Protein AF-A0A452XF33-F1 (afdb_monomer_lite)

Sequence (115 aa):
MRRKGLYQSIKIANGFSNIHLGLACHGFEEYVLRTRLYRLFVEGLDRAFLEIWKRVNEGQTSFRDALQEVYNENPVPLRQHTLKAELECPGGFLQLERQVGFFFVHRSSVRVFIC

Structure (mmCIF, N/CA/C/O backbone):
data_AF-A0A452XF33-F1
#
_entry.id   AF-A0A452XF33-F1
#
loop_
_atom_site.group_PDB
_atom_site.id
_atom_site.type_symbol
_atom_site.label_atom_id
_atom_site.label_alt_id
_atom_site.label_comp_id
_atom_site.label_asym_id
_atom_site.label_entity_id
_atom_site.label_seq_id
_atom_site.pdbx_PDB_ins_code
_atom_site.Cartn_x
_atom_site.Cartn_y
_atom_site.Cartn_z
_atom_site.occupancy
_atom_site.B_iso_or_equiv
_atom_site.auth_seq_id
_atom_site.auth_comp_id
_atom_site.auth_asym_id
_atom_site.auth_atom_id
_atom_site.pdbx_PDB_model_num
ATOM 1 N N . MET A 1 1 ? 14.375 -12.895 -10.151 1.00 60.12 1 MET A N 1
ATOM 2 C CA . MET A 1 1 ? 13.439 -11.850 -10.635 1.00 60.12 1 MET A CA 1
ATOM 3 C C . MET A 1 1 ? 14.158 -10.664 -11.297 1.00 60.12 1 MET A C 1
ATOM 5 O O . MET A 1 1 ? 13.878 -10.406 -12.459 1.00 60.12 1 MET A O 1
ATOM 9 N N . ARG A 1 2 ? 15.125 -9.993 -10.637 1.00 75.00 2 ARG A N 1
ATOM 10 C CA . ARG A 1 2 ? 15.743 -8.722 -11.104 1.00 75.00 2 ARG A CA 1
ATOM 11 C C . ARG A 1 2 ? 16.331 -8.738 -12.529 1.00 75.00 2 ARG A C 1
ATOM 13 O O . ARG A 1 2 ? 15.987 -7.876 -13.321 1.00 75.00 2 ARG A O 1
ATOM 20 N N . ARG A 1 3 ? 17.135 -9.749 -12.896 1.00 81.25 3 ARG A N 1
ATOM 21 C CA . ARG A 1 3 ? 17.726 -9.854 -14.253 1.00 81.25 3 ARG A CA 1
ATOM 22 C C . ARG A 1 3 ? 16.685 -10.024 -15.368 1.00 81.25 3 ARG A C 1
ATOM 24 O O . ARG A 1 3 ? 16.848 -9.456 -16.438 1.00 81.25 3 ARG A O 1
ATOM 31 N N . LYS A 1 4 ? 15.609 -10.781 -15.111 1.00 87.56 4 LYS A N 1
ATOM 32 C CA . LYS A 1 4 ? 14.513 -10.961 -16.078 1.00 87.56 4 LYS A CA 1
ATOM 33 C C . LYS A 1 4 ? 13.724 -9.659 -16.253 1.00 87.56 4 LYS A C 1
ATOM 35 O O . LYS A 1 4 ? 13.415 -9.309 -17.381 1.00 87.56 4 LYS A O 1
ATOM 40 N N . GLY A 1 5 ? 13.454 -8.936 -15.162 1.00 82.88 5 GLY A N 1
ATOM 41 C CA . GLY A 1 5 ? 12.784 -7.630 -15.209 1.00 82.88 5 GLY A CA 1
ATOM 42 C C . GLY A 1 5 ? 13.582 -6.583 -15.987 1.00 82.88 5 GLY A C 1
ATOM 43 O O . GLY A 1 5 ? 13.036 -5.953 -16.886 1.00 82.88 5 GLY A O 1
ATOM 44 N N . LEU A 1 6 ? 14.890 -6.484 -15.726 1.00 86.62 6 LEU A N 1
ATOM 45 C CA . LEU A 1 6 ? 15.779 -5.581 -16.459 1.00 86.62 6 LEU A CA 1
ATOM 46 C C . LEU A 1 6 ? 15.811 -5.909 -17.957 1.00 86.62 6 LEU A C 1
ATOM 48 O O . LEU A 1 6 ? 15.663 -5.020 -18.788 1.00 86.62 6 LEU A O 1
ATOM 52 N N . TYR A 1 7 ? 15.935 -7.193 -18.305 1.00 89.12 7 TYR A N 1
ATOM 53 C CA . TYR A 1 7 ? 15.896 -7.635 -19.699 1.00 89.12 7 TYR A CA 1
ATOM 54 C C . TYR A 1 7 ? 14.589 -7.235 -20.400 1.00 89.12 7 TYR A C 1
ATOM 56 O O . TYR A 1 7 ? 14.625 -6.765 -21.533 1.00 89.12 7 TYR A O 1
ATOM 64 N N . GLN A 1 8 ? 13.439 -7.377 -19.730 1.00 89.38 8 GLN A N 1
ATOM 65 C CA . GLN A 1 8 ? 12.157 -6.959 -20.303 1.00 89.38 8 GLN A CA 1
ATOM 66 C C . GLN A 1 8 ? 12.052 -5.437 -20.446 1.00 89.38 8 GLN A C 1
ATOM 68 O O . GLN A 1 8 ? 11.581 -4.979 -21.480 1.00 89.38 8 GLN A O 1
ATOM 73 N N . SER A 1 9 ? 12.538 -4.661 -19.470 1.00 87.56 9 SER A N 1
ATOM 74 C CA . SER A 1 9 ? 12.593 -3.193 -19.572 1.00 87.56 9 SER A CA 1
ATOM 75 C C . SER A 1 9 ? 13.373 -2.756 -20.815 1.00 87.56 9 SER A C 1
ATOM 77 O O . SER A 1 9 ? 12.873 -1.995 -21.640 1.00 87.56 9 SER A O 1
ATOM 79 N N . ILE A 1 10 ? 14.563 -3.332 -21.012 1.00 88.06 10 ILE A N 1
ATOM 80 C CA . ILE A 1 10 ? 15.416 -3.060 -22.175 1.00 88.06 10 ILE A CA 1
ATOM 81 C C . ILE A 1 10 ? 14.724 -3.485 -23.476 1.00 88.06 10 ILE A C 1
ATOM 83 O O . ILE A 1 10 ? 14.728 -2.743 -24.455 1.00 88.06 10 ILE A O 1
ATOM 87 N N . LYS A 1 11 ? 14.090 -4.663 -23.492 1.00 91.06 11 LYS A N 1
ATOM 88 C CA . LYS A 1 11 ? 13.352 -5.162 -24.659 1.00 91.06 11 LYS A CA 1
ATOM 89 C C . LYS A 1 11 ? 12.201 -4.232 -25.056 1.00 91.06 11 LYS A C 1
ATOM 91 O O . LYS A 1 11 ? 11.996 -4.020 -26.246 1.00 91.06 11 LYS A O 1
ATOM 96 N N . ILE A 1 12 ? 11.464 -3.693 -24.084 1.00 87.81 12 ILE A N 1
ATOM 97 C CA . ILE A 1 12 ? 10.380 -2.730 -24.318 1.00 87.81 12 ILE A CA 1
ATOM 98 C C . ILE A 1 12 ? 10.952 -1.408 -24.836 1.00 87.81 12 ILE A C 1
ATOM 100 O O . ILE A 1 12 ? 10.465 -0.893 -25.837 1.00 87.81 12 ILE A O 1
ATOM 104 N N . ALA A 1 13 ? 12.007 -0.891 -24.201 1.00 88.00 13 ALA A N 1
ATOM 105 C CA . ALA A 1 13 ? 12.657 0.355 -24.600 1.00 88.00 13 ALA A CA 1
ATOM 106 C C . ALA A 1 13 ? 13.195 0.311 -26.037 1.00 88.00 13 ALA A C 1
ATOM 108 O O . ALA A 1 13 ? 13.021 1.273 -26.775 1.00 88.00 13 ALA A O 1
ATOM 109 N N . ASN A 1 14 ? 13.744 -0.829 -26.468 1.00 86.44 14 ASN A N 1
ATOM 110 C CA . ASN A 1 14 ? 14.189 -1.043 -27.849 1.00 86.44 14 ASN A CA 1
ATOM 111 C C . ASN A 1 14 ? 13.056 -0.948 -28.891 1.00 86.44 14 ASN A C 1
ATOM 113 O O . ASN A 1 14 ? 13.339 -0.834 -30.079 1.00 86.44 14 ASN A O 1
ATOM 117 N N . GLY A 1 15 ? 11.786 -1.000 -28.475 1.00 89.19 15 GLY A N 1
ATOM 118 C CA . GLY A 1 15 ? 10.634 -0.737 -29.341 1.00 89.19 15 GLY A CA 1
ATOM 119 C C . GLY A 1 15 ? 10.417 0.747 -29.661 1.00 89.19 15 GLY A C 1
ATOM 120 O O . GLY A 1 15 ? 9.572 1.065 -30.493 1.00 89.19 15 GLY A O 1
ATOM 121 N N . PHE A 1 16 ? 11.166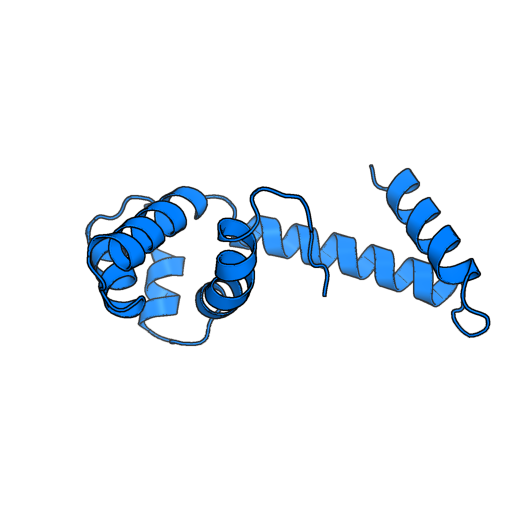 1.653 -29.025 1.00 88.88 16 PHE A N 1
ATOM 122 C CA . PHE A 1 16 ? 11.043 3.098 -29.190 1.00 88.88 16 PHE A CA 1
ATOM 123 C C . PHE A 1 16 ? 12.377 3.695 -29.643 1.00 88.88 16 PHE A C 1
ATOM 125 O O . PHE A 1 16 ? 13.394 3.556 -28.969 1.00 88.88 16 PHE A O 1
ATOM 132 N N . SER A 1 17 ? 12.373 4.432 -30.754 1.00 83.44 17 SER A N 1
ATOM 133 C CA . SER A 1 17 ? 13.586 5.026 -31.341 1.00 83.44 17 SER A CA 1
ATOM 134 C C . SER A 1 17 ? 14.276 6.066 -30.449 1.00 83.44 17 SER A C 1
ATOM 136 O O . SER A 1 17 ? 15.453 6.351 -30.643 1.00 83.44 17 SER A O 1
ATOM 138 N N . ASN A 1 18 ? 13.552 6.632 -29.479 1.00 86.12 18 ASN A N 1
ATOM 139 C CA . ASN A 1 18 ? 14.003 7.771 -28.675 1.00 86.12 18 ASN A CA 1
ATOM 140 C C . ASN A 1 18 ? 14.393 7.390 -27.237 1.00 86.12 18 ASN A C 1
ATOM 142 O O . ASN A 1 18 ? 14.771 8.262 -26.457 1.00 86.12 18 ASN A O 1
ATOM 146 N N . ILE A 1 19 ? 14.279 6.113 -26.853 1.00 85.00 19 ILE A N 1
ATOM 147 C CA . ILE A 1 19 ? 14.596 5.670 -25.491 1.00 85.00 19 ILE A CA 1
ATOM 148 C C . ILE A 1 19 ? 15.989 5.047 -25.476 1.00 85.00 19 ILE A C 1
ATOM 150 O O . ILE A 1 19 ? 16.212 3.947 -25.974 1.00 85.00 19 ILE A O 1
ATOM 154 N N . HIS A 1 20 ? 16.936 5.744 -24.850 1.00 86.69 20 HIS A N 1
ATOM 155 C CA . HIS A 1 20 ? 18.278 5.214 -24.639 1.00 86.69 20 HIS A CA 1
ATOM 156 C C . HIS A 1 20 ? 18.296 4.078 -23.609 1.00 86.69 20 HIS A C 1
ATOM 158 O O . HIS A 1 20 ? 17.603 4.119 -22.592 1.00 86.69 20 HIS A O 1
ATOM 164 N N . LEU A 1 21 ? 19.195 3.111 -23.815 1.00 85.12 21 LEU A N 1
ATOM 165 C CA . LEU A 1 21 ? 19.421 1.982 -22.906 1.00 85.12 21 LEU A CA 1
ATOM 166 C C . LEU A 1 21 ? 19.644 2.422 -21.447 1.00 85.12 21 LEU A C 1
ATOM 168 O O . LEU A 1 21 ? 19.115 1.802 -20.527 1.00 85.12 21 LEU A O 1
ATOM 172 N N . GLY A 1 22 ? 20.387 3.514 -21.233 1.00 85.19 22 GLY A N 1
ATOM 173 C CA . GLY A 1 22 ? 20.619 4.075 -19.899 1.00 85.19 22 GLY A CA 1
ATOM 174 C C . GLY A 1 22 ? 19.324 4.495 -19.197 1.00 85.19 22 GLY A C 1
ATOM 175 O O . GLY A 1 22 ? 19.148 4.195 -18.019 1.00 85.19 22 GLY A O 1
ATOM 176 N N . LEU A 1 23 ? 18.381 5.098 -19.930 1.00 86.94 23 LEU A N 1
ATOM 177 C CA . LEU A 1 23 ? 17.070 5.484 -19.399 1.00 86.94 23 LEU A CA 1
ATOM 178 C C . LEU A 1 23 ? 16.223 4.256 -19.048 1.00 86.94 23 LEU A C 1
ATOM 180 O O . LEU A 1 23 ? 15.580 4.239 -18.005 1.00 86.94 23 LEU A O 1
ATOM 184 N N . ALA A 1 24 ? 16.273 3.200 -19.863 1.00 86.56 24 ALA A N 1
ATOM 185 C CA . ALA A 1 24 ? 15.562 1.949 -19.588 1.00 86.56 24 ALA A CA 1
ATOM 186 C C . ALA A 1 24 ? 16.079 1.237 -18.323 1.00 86.56 24 ALA A C 1
ATOM 188 O O . ALA A 1 24 ? 15.298 0.679 -17.545 1.00 86.56 24 ALA A O 1
ATOM 189 N N . CYS A 1 25 ? 17.397 1.269 -18.105 1.00 86.31 25 CYS A N 1
ATOM 190 C CA . CYS A 1 25 ? 18.025 0.761 -16.888 1.00 86.31 25 CYS A CA 1
ATOM 191 C C . CYS A 1 25 ? 17.642 1.602 -15.664 1.00 86.31 25 CYS A C 1
ATOM 193 O O . CYS A 1 25 ? 17.230 1.037 -14.652 1.00 86.31 25 CYS A O 1
ATOM 195 N N . HIS A 1 26 ? 17.731 2.933 -15.764 1.00 86.69 26 HIS A N 1
ATOM 196 C CA . HIS A 1 26 ? 17.349 3.834 -14.675 1.00 86.69 26 HIS A CA 1
ATOM 197 C C . HIS A 1 26 ? 15.870 3.702 -14.308 1.00 86.69 26 HIS A C 1
ATOM 199 O O . HIS A 1 26 ? 15.566 3.517 -13.134 1.00 86.69 26 HIS A O 1
ATOM 205 N N . GLY A 1 27 ? 14.971 3.687 -15.294 1.00 84.38 27 GLY A N 1
ATOM 206 C CA . GLY A 1 27 ? 13.539 3.505 -15.056 1.00 84.38 27 GLY A CA 1
ATOM 207 C C . GLY A 1 27 ? 13.213 2.162 -14.395 1.00 84.38 27 GLY A C 1
ATOM 208 O O . GLY A 1 27 ? 12.357 2.093 -13.517 1.00 84.38 27 GLY A O 1
ATOM 209 N N . PHE A 1 28 ? 13.933 1.086 -14.737 1.00 86.69 28 PHE A N 1
ATOM 210 C CA . PHE A 1 28 ? 13.758 -0.202 -14.059 1.00 86.69 28 PHE A CA 1
ATOM 211 C C . PHE A 1 28 ? 14.229 -0.168 -12.599 1.00 86.69 28 PHE A C 1
ATOM 213 O O . PHE A 1 28 ? 13.563 -0.715 -11.720 1.00 86.69 28 PHE A O 1
ATOM 220 N N . GLU A 1 29 ? 15.378 0.447 -12.329 1.00 87.19 29 GLU A N 1
ATOM 221 C CA . GLU A 1 29 ? 15.901 0.573 -10.968 1.00 87.19 29 GLU A CA 1
ATOM 222 C C . GLU A 1 29 ? 15.004 1.461 -10.096 1.00 87.19 29 GLU A C 1
ATOM 224 O O . GLU A 1 29 ? 14.687 1.087 -8.964 1.00 87.19 29 GLU A O 1
ATOM 229 N N . GLU A 1 30 ? 14.507 2.569 -10.648 1.00 84.69 30 GLU A N 1
ATOM 230 C CA . GLU A 1 30 ? 13.508 3.422 -10.005 1.00 84.69 30 GLU A CA 1
ATOM 231 C C . GLU A 1 30 ? 12.230 2.637 -9.697 1.00 84.69 30 GLU A C 1
ATOM 233 O O . GLU A 1 30 ? 11.758 2.645 -8.560 1.00 84.69 30 GLU A O 1
ATOM 238 N N . TYR A 1 31 ? 11.721 1.866 -10.660 1.00 83.50 31 TYR A N 1
ATOM 239 C CA . TYR A 1 31 ? 10.565 0.999 -10.453 1.00 83.50 31 TYR A CA 1
ATOM 240 C C . TYR A 1 31 ? 10.790 -0.023 -9.328 1.00 83.50 31 TYR A C 1
ATOM 242 O O . TYR A 1 31 ? 9.922 -0.212 -8.471 1.00 83.50 31 TYR A O 1
ATOM 250 N N . VAL A 1 32 ? 11.952 -0.684 -9.289 1.00 85.12 32 VAL A N 1
ATOM 251 C CA . VAL A 1 32 ? 12.290 -1.645 -8.227 1.00 85.12 32 VAL A CA 1
ATOM 252 C C . VAL A 1 32 ? 12.337 -0.958 -6.865 1.00 85.12 32 VAL A C 1
ATOM 254 O O . VAL A 1 32 ? 11.818 -1.506 -5.888 1.00 85.12 32 VAL A O 1
ATOM 257 N N . LEU A 1 33 ? 12.944 0.226 -6.788 1.00 83.06 33 LEU A N 1
ATOM 258 C CA . LEU A 1 33 ? 13.026 1.009 -5.561 1.00 83.06 33 LEU A CA 1
ATOM 259 C C . LEU A 1 33 ? 11.632 1.442 -5.097 1.00 83.06 33 LEU A C 1
ATOM 261 O O . LEU A 1 33 ? 11.264 1.186 -3.951 1.00 83.06 33 LEU A O 1
ATOM 265 N N . ARG A 1 34 ? 10.819 1.992 -6.001 1.00 77.06 34 ARG A N 1
ATOM 266 C CA . ARG A 1 34 ? 9.445 2.419 -5.727 1.00 77.06 34 ARG A CA 1
ATOM 267 C C . ARG A 1 34 ? 8.567 1.257 -5.280 1.00 77.06 34 ARG A C 1
ATOM 269 O O . ARG A 1 34 ? 7.868 1.379 -4.284 1.00 77.06 34 ARG A O 1
ATOM 276 N N . THR A 1 35 ? 8.664 0.101 -5.937 1.00 78.12 35 THR A N 1
ATOM 277 C CA . THR A 1 35 ? 7.920 -1.114 -5.557 1.00 78.12 35 THR A CA 1
ATOM 278 C C . THR A 1 35 ? 8.326 -1.615 -4.171 1.00 78.12 35 THR A C 1
ATOM 280 O O . THR A 1 35 ? 7.483 -2.056 -3.392 1.00 78.12 35 THR A O 1
ATOM 283 N N . ARG A 1 36 ? 9.619 -1.547 -3.827 1.00 79.56 36 ARG A N 1
ATOM 284 C CA . ARG A 1 36 ? 10.104 -1.921 -2.490 1.00 79.56 36 ARG A CA 1
ATOM 285 C C . ARG A 1 36 ? 9.609 -0.967 -1.414 1.00 79.56 36 ARG A C 1
ATOM 287 O O . ARG A 1 36 ? 9.161 -1.442 -0.376 1.00 79.56 36 ARG A O 1
ATOM 294 N N . LEU A 1 37 ? 9.694 0.338 -1.665 1.00 74.38 37 LEU A N 1
ATOM 295 C CA . LEU A 1 37 ? 9.174 1.358 -0.759 1.00 74.38 37 LEU A CA 1
ATOM 296 C C . LEU A 1 37 ? 7.675 1.162 -0.562 1.00 74.38 37 LEU A C 1
ATOM 298 O O . LEU A 1 37 ? 7.234 1.019 0.570 1.00 74.38 37 LEU A O 1
ATOM 302 N N . TYR A 1 38 ? 6.924 1.033 -1.656 1.00 74.81 38 TYR A N 1
ATOM 303 C CA . TYR A 1 38 ? 5.496 0.740 -1.630 1.00 74.81 38 TYR A CA 1
ATOM 304 C C . TYR A 1 38 ? 5.193 -0.481 -0.762 1.00 74.81 38 TYR A C 1
ATOM 306 O O . TYR A 1 38 ? 4.429 -0.366 0.189 1.00 74.81 38 TYR A O 1
ATOM 314 N N . ARG A 1 39 ? 5.873 -1.615 -0.994 1.00 76.56 39 ARG A N 1
ATOM 315 C CA . ARG A 1 39 ? 5.714 -2.824 -0.172 1.00 76.56 39 ARG A CA 1
ATOM 316 C C . ARG A 1 39 ? 5.899 -2.530 1.316 1.00 76.56 39 ARG A C 1
ATOM 318 O O . ARG A 1 39 ? 5.068 -2.949 2.101 1.00 76.56 39 ARG A O 1
ATOM 325 N N . LEU A 1 40 ? 6.940 -1.794 1.706 1.00 72.19 40 LEU A N 1
ATOM 326 C CA . LEU A 1 40 ? 7.173 -1.437 3.111 1.00 72.19 40 LEU A CA 1
ATOM 327 C C . LEU A 1 40 ? 6.062 -0.557 3.703 1.00 72.19 40 LEU A C 1
ATOM 329 O O . LEU A 1 40 ? 5.833 -0.623 4.911 1.00 72.19 40 LEU A O 1
ATOM 333 N N . PHE A 1 41 ? 5.387 0.251 2.883 1.00 67.81 41 PHE A N 1
ATOM 334 C CA . PHE A 1 41 ? 4.258 1.078 3.312 1.00 67.81 41 PHE A CA 1
ATOM 335 C C . PHE A 1 41 ? 2.958 0.276 3.452 1.00 67.81 41 PHE A C 1
ATOM 337 O O . PHE A 1 41 ? 2.293 0.421 4.473 1.00 67.81 41 PHE A O 1
ATOM 344 N N . VAL A 1 42 ? 2.617 -0.599 2.496 1.00 71.38 42 VAL A N 1
ATOM 345 C CA . VAL A 1 42 ? 1.387 -1.425 2.557 1.00 71.38 42 VAL A CA 1
ATOM 346 C C . VAL A 1 42 ? 1.506 -2.679 3.424 1.00 71.38 42 VAL A C 1
ATOM 348 O O . VAL A 1 42 ? 0.494 -3.176 3.908 1.00 71.38 42 VAL A O 1
ATOM 351 N N . GLU A 1 43 ? 2.707 -3.217 3.643 1.00 79.00 43 GLU A N 1
ATOM 352 C CA . GLU A 1 43 ? 2.893 -4.483 4.362 1.00 79.00 43 GLU A CA 1
ATOM 353 C C . GLU A 1 43 ? 2.324 -4.403 5.788 1.00 79.00 43 GLU A C 1
ATOM 355 O O . GLU A 1 43 ? 2.778 -3.619 6.627 1.00 79.00 43 GLU A O 1
ATOM 360 N N . GLY A 1 44 ? 1.315 -5.230 6.068 1.00 76.75 44 GLY A N 1
ATOM 361 C CA . GLY A 1 44 ? 0.612 -5.243 7.353 1.00 76.75 44 GLY A CA 1
ATOM 362 C C . GLY A 1 44 ? -0.571 -4.273 7.454 1.00 76.75 44 GLY A C 1
ATOM 363 O O . GLY A 1 44 ? -1.171 -4.187 8.522 1.00 76.75 44 GLY A O 1
ATOM 364 N N . LEU A 1 45 ? -0.929 -3.571 6.372 1.00 78.88 45 LEU A N 1
ATOM 365 C CA . LEU A 1 45 ? -2.165 -2.786 6.267 1.00 78.88 45 LEU A CA 1
ATOM 366 C C . LEU A 1 45 ? -3.293 -3.531 5.545 1.00 78.88 45 LEU A C 1
ATOM 368 O O . LEU A 1 45 ? -4.433 -3.084 5.626 1.00 78.88 45 LEU A O 1
ATOM 372 N N . ASP A 1 46 ? -3.021 -4.670 4.898 1.00 80.31 46 ASP A N 1
ATO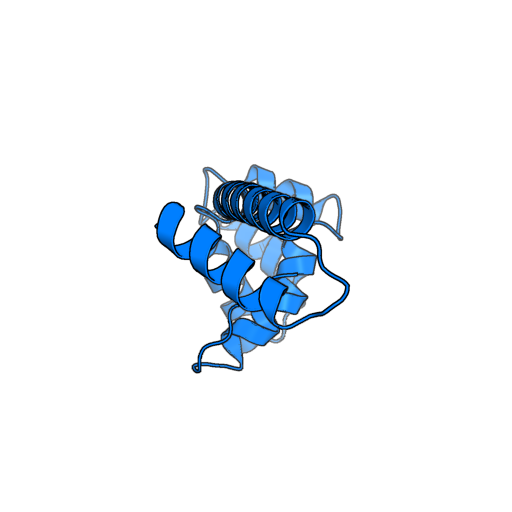M 373 C CA . ASP A 1 46 ? -4.003 -5.427 4.098 1.00 80.31 46 ASP A CA 1
ATOM 374 C C . ASP A 1 46 ? -5.309 -5.685 4.863 1.00 80.31 46 ASP A C 1
ATOM 376 O O . ASP A 1 46 ? -6.409 -5.488 4.347 1.00 80.31 46 ASP A O 1
ATOM 380 N N . ARG A 1 47 ? -5.182 -6.066 6.141 1.00 79.69 47 ARG A N 1
ATOM 381 C CA . ARG A 1 47 ? -6.325 -6.312 7.022 1.00 79.69 47 ARG A CA 1
ATOM 382 C C . ARG A 1 47 ? -7.117 -5.038 7.309 1.00 79.69 47 ARG A C 1
ATOM 384 O O . ARG A 1 47 ? -8.337 -5.089 7.282 1.00 79.69 47 ARG A O 1
ATOM 391 N N . ALA A 1 48 ? -6.447 -3.912 7.560 1.00 82.19 48 ALA A N 1
ATOM 392 C CA . ALA A 1 48 ? -7.123 -2.634 7.783 1.00 82.19 48 ALA A CA 1
ATOM 393 C C . ALA A 1 48 ? -7.845 -2.157 6.520 1.00 82.19 48 ALA A C 1
ATOM 395 O O . ALA A 1 48 ? -8.991 -1.734 6.601 1.00 82.19 48 ALA A O 1
ATOM 396 N N . PHE A 1 49 ? -7.218 -2.290 5.349 1.00 78.94 49 PHE A N 1
ATOM 397 C CA . PHE A 1 49 ? -7.845 -1.945 4.075 1.00 78.94 49 PHE A CA 1
ATOM 398 C C . PHE A 1 49 ? -9.090 -2.777 3.786 1.00 78.94 49 PHE A C 1
ATOM 400 O O . PHE A 1 49 ? -10.100 -2.218 3.366 1.00 78.94 49 PHE A O 1
ATOM 407 N N . LEU A 1 50 ? -9.037 -4.089 4.030 1.00 82.31 50 LEU A N 1
ATOM 408 C CA . LEU A 1 50 ? -10.193 -4.965 3.857 1.00 82.31 50 LEU A CA 1
ATOM 409 C C . LEU A 1 50 ? -11.363 -4.532 4.753 1.00 82.31 50 LEU A C 1
ATOM 411 O O . LEU A 1 50 ? -12.499 -4.454 4.296 1.00 82.31 50 LEU A O 1
ATOM 415 N N . GLU A 1 51 ? -11.068 -4.205 6.008 1.00 84.38 51 GLU A N 1
ATOM 416 C CA . GLU A 1 51 ? -12.043 -3.814 7.032 1.00 84.38 51 GLU A CA 1
ATOM 417 C C . GLU A 1 51 ? -12.661 -2.435 6.720 1.00 84.38 51 GLU A C 1
ATOM 419 O O . GLU A 1 51 ? -13.873 -2.241 6.852 1.00 84.38 51 GLU A O 1
ATOM 424 N N . ILE A 1 52 ? -11.852 -1.493 6.214 1.00 84.06 52 ILE A N 1
ATOM 425 C CA . ILE A 1 52 ? -12.321 -0.191 5.714 1.00 84.06 52 ILE A CA 1
ATOM 426 C C . ILE A 1 52 ? -13.20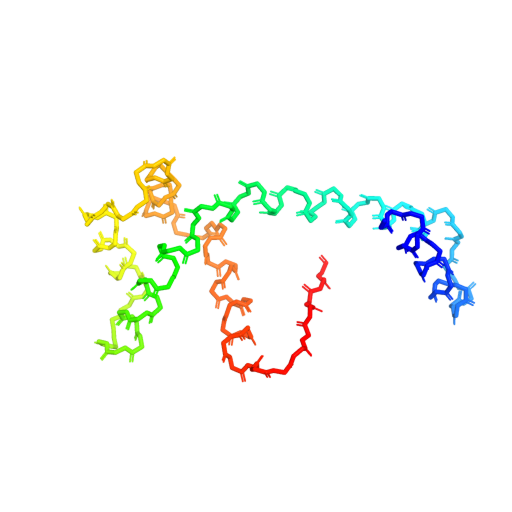3 -0.389 4.479 1.00 84.06 52 ILE A C 1
ATOM 428 O O . ILE A 1 52 ? -14.301 0.160 4.413 1.00 84.06 52 ILE A O 1
ATOM 432 N N . TRP A 1 53 ? -12.748 -1.181 3.503 1.00 82.44 53 TRP A N 1
ATOM 433 C CA . TRP A 1 53 ? -13.497 -1.449 2.275 1.00 82.44 53 TRP A CA 1
ATOM 434 C C . TRP A 1 53 ? -14.857 -2.076 2.575 1.00 82.44 53 TRP A C 1
ATOM 436 O O . TRP A 1 53 ? -15.867 -1.632 2.033 1.00 82.44 53 TRP A O 1
ATOM 446 N N . LYS A 1 54 ? -14.888 -3.053 3.485 1.00 83.38 54 LYS A N 1
ATOM 447 C CA . LYS A 1 54 ? -16.115 -3.709 3.928 1.00 83.38 54 LYS A CA 1
ATOM 448 C C . LYS A 1 54 ? -17.119 -2.694 4.480 1.00 83.38 54 LYS A C 1
ATOM 450 O O . LYS A 1 54 ? -18.248 -2.655 4.011 1.00 83.38 54 LYS A O 1
ATOM 455 N N . ARG A 1 55 ? -16.697 -1.803 5.385 1.00 84.19 55 ARG A N 1
ATOM 456 C CA . ARG A 1 55 ? -17.562 -0.746 5.951 1.00 84.19 55 ARG A CA 1
ATOM 457 C C . ARG A 1 55 ? -18.066 0.239 4.907 1.00 84.19 55 ARG A C 1
ATOM 459 O O . ARG A 1 55 ? -19.257 0.532 4.875 1.00 84.19 55 ARG A O 1
ATOM 466 N N . VAL A 1 56 ? -17.179 0.714 4.034 1.00 81.94 56 VAL A N 1
ATOM 467 C CA . VAL A 1 56 ? -17.545 1.671 2.980 1.00 81.94 56 VAL A CA 1
ATOM 468 C C . VAL A 1 56 ? -18.569 1.060 2.020 1.00 81.94 56 VAL A C 1
ATOM 470 O O . VAL A 1 56 ? -19.502 1.743 1.604 1.00 81.94 56 VAL A O 1
ATOM 473 N N . ASN A 1 57 ? -18.418 -0.222 1.678 1.00 79.19 57 ASN A N 1
ATOM 474 C CA . ASN A 1 57 ? -19.253 -0.882 0.677 1.00 79.19 57 ASN A CA 1
ATOM 475 C C . ASN A 1 57 ? -20.553 -1.471 1.259 1.00 79.19 57 ASN A C 1
ATOM 477 O O . ASN A 1 57 ? -21.584 -1.442 0.593 1.00 79.19 57 ASN A O 1
ATOM 481 N N . GLU A 1 58 ? -20.528 -1.981 2.494 1.00 80.81 58 GLU A N 1
ATOM 482 C CA . GLU A 1 58 ? -21.705 -2.548 3.172 1.00 80.81 58 GLU A CA 1
ATOM 483 C C . GLU A 1 58 ? -22.548 -1.476 3.879 1.00 80.81 58 GLU A C 1
ATOM 485 O O . GLU A 1 58 ? -23.774 -1.547 3.860 1.00 80.81 58 GLU A O 1
ATOM 490 N N . GLY A 1 59 ? -21.910 -0.475 4.493 1.00 68.00 59 GLY A N 1
ATOM 491 C CA . GLY A 1 59 ? -22.575 0.551 5.304 1.00 68.00 59 GLY A CA 1
ATOM 492 C C . GLY A 1 59 ? -22.844 1.873 4.585 1.00 68.00 59 GLY A C 1
ATOM 493 O O . GLY A 1 59 ? -23.448 2.761 5.179 1.00 68.00 59 GLY A O 1
ATOM 494 N N . GLN A 1 60 ? -22.372 2.038 3.341 1.00 66.25 60 GLN A N 1
ATOM 495 C CA . GLN A 1 60 ? -22.326 3.332 2.637 1.00 66.25 60 GLN A CA 1
ATOM 496 C C . GLN A 1 60 ? -21.723 4.471 3.480 1.00 66.25 60 GLN A C 1
ATOM 498 O O . GLN A 1 60 ? -22.126 5.631 3.380 1.00 66.25 60 GLN A O 1
ATOM 503 N N . THR A 1 61 ? -20.750 4.148 4.329 1.00 74.25 61 THR A N 1
ATOM 504 C CA . THR A 1 61 ? -20.072 5.128 5.175 1.00 74.25 61 THR A CA 1
ATOM 505 C C . THR A 1 61 ? -18.965 5.836 4.407 1.00 74.25 61 THR A C 1
ATOM 507 O O . THR A 1 61 ? -18.398 5.319 3.436 1.00 74.25 61 THR A O 1
ATOM 510 N N . SER A 1 62 ? -18.645 7.062 4.825 1.00 80.69 62 SER A N 1
ATOM 511 C CA . SER A 1 62 ? -17.514 7.763 4.233 1.00 80.69 62 SER A CA 1
ATOM 512 C C . SER A 1 62 ? -16.218 7.026 4.583 1.00 80.69 62 SER A C 1
ATOM 514 O O . SER A 1 62 ? -16.072 6.463 5.668 1.00 80.69 62 SER A O 1
ATOM 516 N N . PHE A 1 63 ? -15.243 7.047 3.671 1.00 81.00 63 PHE A N 1
ATOM 517 C CA . PHE A 1 63 ? -13.935 6.422 3.906 1.00 81.00 63 PHE A CA 1
ATOM 518 C C . PHE A 1 63 ? -13.289 6.902 5.212 1.00 81.00 63 PHE A C 1
ATOM 520 O O . PHE A 1 63 ? -12.633 6.127 5.899 1.00 81.00 63 PHE A O 1
ATOM 527 N N . ARG A 1 64 ? -13.489 8.178 5.560 1.00 82.62 64 ARG A N 1
ATOM 528 C CA . ARG A 1 64 ? -12.940 8.774 6.778 1.00 82.62 64 ARG A CA 1
ATOM 529 C C . ARG A 1 64 ? -13.571 8.177 8.033 1.00 82.62 64 ARG A C 1
ATOM 531 O O . ARG A 1 64 ? -12.844 7.873 8.971 1.00 82.62 64 ARG A O 1
ATOM 538 N N . ASP A 1 65 ? -14.885 7.979 8.028 1.00 85.44 65 ASP A N 1
ATOM 539 C CA . ASP A 1 65 ? -15.599 7.399 9.170 1.00 85.44 65 ASP A CA 1
ATOM 540 C C . ASP A 1 65 ? -15.225 5.921 9.334 1.00 85.44 65 ASP A C 1
ATOM 542 O O . ASP A 1 65 ? -14.857 5.490 10.424 1.00 85.44 65 ASP A O 1
ATOM 546 N N . ALA A 1 66 ? -15.167 5.173 8.227 1.00 85.75 66 ALA A N 1
ATOM 547 C CA . ALA A 1 66 ? -14.695 3.790 8.230 1.00 85.75 66 ALA A CA 1
ATOM 548 C C . ALA A 1 66 ? -13.236 3.665 8.711 1.00 85.75 66 ALA A C 1
ATOM 550 O O . ALA A 1 66 ? -12.911 2.758 9.474 1.00 85.75 66 ALA A O 1
ATOM 551 N N . LEU A 1 67 ? -12.352 4.583 8.305 1.00 85.75 67 LEU A N 1
ATOM 552 C CA . LEU A 1 67 ? -10.968 4.638 8.782 1.00 85.75 67 LEU A CA 1
ATOM 553 C C . LEU A 1 67 ? -10.899 4.933 10.287 1.00 85.75 67 LEU A C 1
ATOM 555 O O . LEU A 1 67 ? -10.089 4.325 10.986 1.00 85.75 67 LEU A O 1
ATOM 559 N N . GLN A 1 68 ? -11.746 5.832 10.792 1.00 88.38 68 GLN A N 1
ATOM 560 C CA . GLN A 1 68 ? -11.815 6.176 12.213 1.00 88.38 68 GLN A CA 1
ATOM 561 C C . GLN A 1 68 ? -12.293 4.991 13.062 1.00 88.38 68 GLN A C 1
ATOM 563 O O . GLN A 1 68 ? -11.718 4.721 14.117 1.00 88.38 68 GLN A O 1
ATOM 568 N N . GLU A 1 69 ? -13.307 4.261 12.600 1.00 88.56 69 GLU A N 1
ATOM 569 C CA . GLU A 1 69 ? -13.798 3.044 13.255 1.00 88.56 69 GLU A CA 1
ATOM 570 C C . GLU A 1 69 ? -12.730 1.950 13.279 1.00 88.56 69 GLU A C 1
ATOM 572 O O . GLU A 1 69 ? -12.414 1.411 14.338 1.00 88.56 69 GLU A O 1
ATOM 577 N N . VAL A 1 70 ? -12.093 1.687 12.136 1.00 87.81 70 VAL A N 1
ATOM 578 C CA . VAL A 1 70 ? -11.009 0.702 12.030 1.00 87.81 70 VAL A CA 1
ATOM 579 C C . VAL A 1 70 ? -9.810 1.097 12.892 1.00 87.81 70 VAL A C 1
ATOM 581 O O . VAL A 1 70 ? -9.187 0.239 13.512 1.00 87.81 70 VAL A O 1
ATOM 584 N N . TYR A 1 71 ? -9.494 2.388 13.002 1.00 87.62 71 TYR A N 1
ATOM 585 C CA . TYR A 1 71 ? -8.469 2.870 13.927 1.00 87.62 71 TYR A CA 1
ATOM 586 C C . TYR A 1 71 ? -8.816 2.568 15.394 1.00 87.62 71 TYR A C 1
ATOM 588 O O . TYR A 1 71 ? -7.940 2.129 16.148 1.00 87.62 71 TYR A O 1
ATOM 596 N N . ASN A 1 72 ? -10.078 2.768 15.786 1.00 88.62 72 ASN A N 1
ATOM 597 C CA . ASN A 1 72 ? -10.563 2.519 17.145 1.00 88.62 72 ASN A CA 1
ATOM 598 C C . ASN A 1 72 ? -10.600 1.020 17.484 1.00 88.62 72 ASN A C 1
ATOM 600 O O . ASN A 1 72 ? -10.243 0.635 18.595 1.00 88.62 72 ASN A O 1
ATOM 604 N N . GLU A 1 73 ? -10.983 0.169 16.530 1.00 87.62 73 GLU A N 1
ATOM 605 C CA . GLU A 1 73 ? -11.005 -1.294 16.689 1.00 87.62 73 GLU A CA 1
ATOM 606 C C . GLU A 1 73 ? -9.608 -1.926 16.728 1.00 87.62 73 GLU A C 1
ATOM 608 O O . GLU A 1 73 ? -9.442 -3.064 17.166 1.00 87.62 73 GLU A O 1
ATOM 613 N N . ASN A 1 74 ? -8.595 -1.185 16.280 1.00 85.44 74 ASN A N 1
ATOM 614 C CA . ASN A 1 74 ? -7.195 -1.583 16.300 1.00 85.44 74 ASN A CA 1
ATOM 615 C C . ASN A 1 74 ? -6.891 -2.992 15.723 1.00 85.44 74 ASN A C 1
ATOM 617 O O . ASN A 1 74 ? -6.204 -3.798 16.359 1.00 85.44 74 ASN A O 1
ATOM 621 N N . PRO A 1 75 ? -7.336 -3.329 14.497 1.00 81.00 75 PRO A N 1
ATOM 622 C CA . PRO A 1 75 ? -7.078 -4.641 13.906 1.00 81.00 75 PRO A CA 1
ATOM 623 C C . PRO A 1 75 ? -5.618 -4.833 13.465 1.00 81.00 75 PRO A C 1
ATOM 625 O O . PRO A 1 75 ? -5.220 -5.967 13.171 1.00 81.00 75 PRO A O 1
ATOM 628 N N . VAL A 1 76 ? -4.833 -3.746 13.405 1.00 82.25 76 VAL A N 1
ATOM 629 C CA . VAL A 1 76 ? -3.415 -3.714 13.004 1.00 82.25 76 VAL A CA 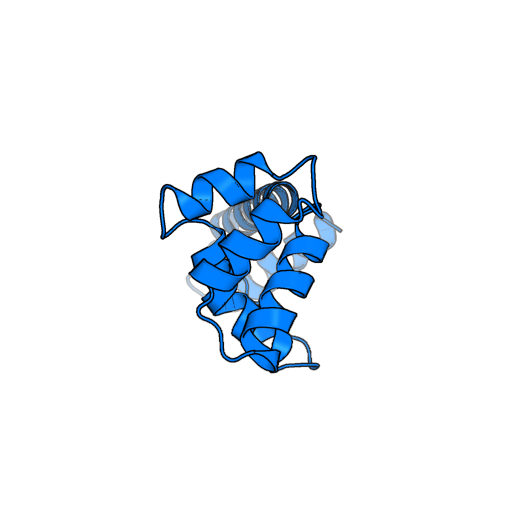1
ATOM 630 C C . VAL A 1 76 ? -2.557 -2.878 13.977 1.00 82.25 76 VAL A C 1
ATOM 632 O O . VAL A 1 76 ? -2.059 -1.812 13.608 1.00 82.25 76 VAL A O 1
ATOM 635 N N . PRO A 1 77 ? -2.295 -3.363 15.207 1.00 83.00 77 PRO A N 1
ATOM 636 C CA . PRO A 1 77 ? -1.597 -2.587 16.244 1.00 83.00 77 PRO A CA 1
ATOM 637 C C . PRO A 1 77 ? -0.236 -2.031 15.810 1.00 83.00 77 PRO A C 1
ATOM 639 O O . PRO A 1 77 ? 0.100 -0.882 16.083 1.00 83.00 77 PRO A O 1
ATOM 642 N N . LEU A 1 78 ? 0.528 -2.815 15.043 1.00 84.00 78 LEU A N 1
ATOM 643 C CA . LEU A 1 78 ? 1.848 -2.422 14.533 1.00 84.00 78 LEU A CA 1
ATOM 644 C C . LEU A 1 78 ? 1.798 -1.246 13.540 1.00 84.00 78 LEU A C 1
ATOM 646 O O . LEU A 1 78 ? 2.790 -0.540 13.363 1.00 84.00 78 LEU A O 1
ATOM 650 N N . ARG A 1 79 ? 0.652 -1.021 12.890 1.00 82.69 79 ARG A N 1
ATOM 651 C CA . ARG A 1 79 ? 0.444 0.017 11.868 1.00 82.69 79 ARG A CA 1
ATOM 652 C C . ARG A 1 79 ? -0.563 1.084 12.296 1.00 82.69 79 ARG A C 1
ATOM 654 O O . ARG A 1 79 ? -0.951 1.929 11.495 1.00 82.69 79 ARG A O 1
ATOM 661 N N . GLN A 1 80 ? -0.949 1.100 13.569 1.00 84.12 80 GLN A N 1
ATOM 662 C CA . GLN A 1 80 ? -1.943 2.038 14.088 1.00 84.12 80 GLN A CA 1
ATOM 663 C C . GLN A 1 80 ? -1.481 3.503 13.971 1.00 84.12 80 GLN A C 1
ATOM 665 O O . GLN A 1 80 ? -2.282 4.389 13.681 1.00 84.12 80 GLN A O 1
ATOM 670 N N . HIS A 1 81 ? -0.172 3.753 14.083 1.00 84.56 81 HIS A N 1
ATOM 671 C CA . HIS A 1 81 ? 0.431 5.065 13.823 1.00 84.56 81 HIS A CA 1
ATOM 672 C C . HIS A 1 81 ? 0.220 5.542 12.374 1.00 84.56 81 HIS A C 1
ATOM 674 O O . HIS A 1 81 ? 0.054 6.735 12.143 1.00 84.56 81 HIS A O 1
ATOM 680 N N . THR A 1 82 ? 0.197 4.621 11.403 1.00 82.56 82 THR A N 1
ATOM 681 C CA . THR A 1 82 ? -0.048 4.932 9.989 1.00 82.56 82 THR A CA 1
ATOM 682 C C . THR A 1 82 ? -1.502 5.341 9.769 1.00 82.56 82 THR A C 1
ATOM 684 O O . THR A 1 82 ? -1.762 6.338 9.107 1.00 82.56 82 THR A O 1
ATOM 687 N N . LEU A 1 83 ? -2.448 4.623 10.385 1.00 83.50 83 LEU A N 1
ATOM 688 C CA . LEU A 1 83 ? -3.871 4.981 10.342 1.00 83.50 83 LEU A CA 1
ATOM 689 C C . LEU A 1 83 ? -4.131 6.338 11.017 1.00 83.50 83 LEU A C 1
ATOM 691 O O . LEU A 1 83 ? -4.893 7.148 10.497 1.00 83.50 83 LEU A O 1
ATOM 695 N N . LYS A 1 84 ? -3.453 6.616 12.139 1.00 86.12 84 LYS A N 1
ATOM 696 C CA . LYS A 1 84 ? -3.525 7.912 12.828 1.00 86.12 84 LYS A CA 1
ATOM 697 C C . LYS A 1 84 ? -3.027 9.062 11.953 1.00 86.12 84 LYS A C 1
ATOM 699 O O . LYS A 1 84 ? -3.714 10.071 11.843 1.00 86.12 84 LYS A O 1
ATOM 704 N N . ALA A 1 85 ? -1.865 8.897 11.318 1.00 83.44 85 ALA A N 1
ATOM 705 C CA . ALA A 1 85 ? -1.288 9.920 10.447 1.00 83.44 85 ALA A CA 1
ATOM 706 C C . ALA A 1 85 ? -2.243 10.312 9.304 1.00 83.44 85 ALA A C 1
ATOM 708 O O . ALA A 1 85 ? -2.317 11.477 8.928 1.00 83.44 85 ALA A O 1
ATOM 709 N N . GLU A 1 86 ? -3.017 9.354 8.800 1.00 81.12 86 GLU A N 1
ATOM 710 C CA . GLU A 1 86 ? -3.989 9.577 7.725 1.00 81.12 86 GLU A CA 1
ATOM 711 C C . GLU A 1 86 ? -5.297 10.211 8.188 1.00 81.12 86 GLU A C 1
ATOM 713 O O . GLU A 1 86 ? -5.944 10.938 7.435 1.00 81.12 86 GLU A O 1
ATOM 718 N N . LEU A 1 87 ? -5.685 9.975 9.442 1.00 83.06 87 LEU A N 1
ATOM 719 C CA . LEU A 1 87 ? -6.793 10.694 10.068 1.00 83.06 87 LEU A CA 1
ATOM 720 C C . LEU A 1 87 ? -6.434 12.160 10.349 1.00 83.06 87 LEU A C 1
ATOM 722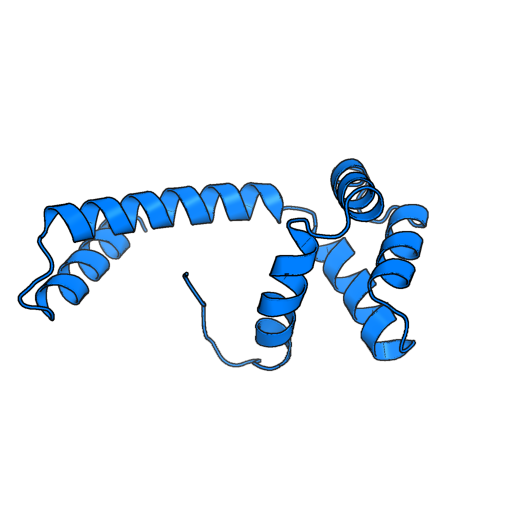 O O . LEU A 1 87 ? -7.294 13.032 10.213 1.00 83.06 87 LEU A O 1
ATOM 726 N N . GLU A 1 88 ? -5.182 12.427 10.733 1.00 84.62 88 GLU A N 1
ATOM 727 C CA . GLU A 1 88 ? -4.673 13.771 11.034 1.00 84.62 88 GLU A CA 1
ATOM 728 C C . GLU A 1 88 ? -4.393 14.595 9.769 1.00 84.62 88 GLU A C 1
ATOM 730 O O . GLU A 1 88 ? -4.671 15.795 9.746 1.00 84.62 88 GLU A O 1
ATOM 735 N N . CYS A 1 89 ? -3.882 13.965 8.707 1.00 77.69 89 CYS A N 1
ATOM 736 C CA . CYS A 1 89 ? -3.572 14.614 7.436 1.00 77.69 89 CYS A CA 1
ATOM 737 C C . CYS A 1 89 ? -4.290 13.907 6.270 1.00 77.69 89 CYS A C 1
ATOM 739 O O . CYS A 1 89 ? -3.692 13.067 5.593 1.00 77.69 89 CYS A O 1
ATOM 741 N N . PRO A 1 90 ? -5.571 14.235 6.011 1.00 65.88 90 PRO A N 1
ATOM 742 C CA . PRO A 1 90 ? -6.314 13.653 4.900 1.00 65.88 90 PRO A CA 1
ATOM 743 C C . PRO A 1 90 ? -5.679 14.071 3.567 1.00 65.88 90 PRO A C 1
ATOM 745 O O . PRO A 1 90 ? -5.613 15.256 3.241 1.00 65.88 90 PRO A O 1
ATOM 748 N N . GLY A 1 91 ? -5.199 13.092 2.802 1.00 63.81 91 GLY A N 1
ATOM 749 C CA . GLY A 1 91 ? -4.454 13.316 1.556 1.00 63.81 91 GLY A CA 1
ATOM 750 C C . GLY A 1 91 ? -3.230 12.423 1.395 1.00 63.81 91 GLY A C 1
ATOM 751 O O . GLY A 1 91 ? -2.568 12.494 0.359 1.00 63.81 91 GLY A O 1
ATOM 752 N N . GLY A 1 92 ? -2.912 11.608 2.401 1.00 63.47 92 GLY A N 1
ATOM 753 C CA . GLY A 1 92 ? -1.751 10.740 2.379 1.00 63.47 92 GLY A CA 1
ATOM 754 C C . GLY A 1 92 ? -1.906 9.503 1.492 1.00 63.47 92 GLY A C 1
ATOM 755 O O . GLY A 1 92 ? -2.776 9.374 0.624 1.00 63.47 92 GLY A O 1
ATOM 756 N N . PHE A 1 93 ? -0.989 8.574 1.716 1.00 61.53 93 PHE A N 1
ATOM 757 C CA . PHE A 1 93 ? -0.849 7.299 1.033 1.00 61.53 93 PHE A CA 1
ATOM 758 C C . PHE A 1 93 ? -2.164 6.512 0.872 1.00 61.53 93 PHE A C 1
ATOM 760 O O . PHE A 1 93 ? -2.430 5.980 -0.207 1.00 61.53 93 PHE A O 1
ATOM 767 N N . LEU A 1 94 ? -3.026 6.478 1.893 1.00 62.47 94 LEU A N 1
ATOM 768 C CA . LEU A 1 94 ? -4.296 5.740 1.839 1.00 62.47 94 LEU A CA 1
ATOM 769 C C . LEU A 1 94 ? -5.288 6.336 0.828 1.00 62.47 94 LEU A C 1
ATOM 771 O O . LEU A 1 94 ? -6.117 5.615 0.270 1.00 62.47 94 LEU A O 1
ATOM 775 N N . GLN A 1 95 ? -5.214 7.641 0.559 1.00 60.16 95 GLN A N 1
ATOM 776 C CA . GLN A 1 95 ? -6.098 8.308 -0.397 1.00 60.16 95 GLN A CA 1
ATOM 777 C C . GLN A 1 95 ? -5.677 8.057 -1.852 1.00 60.16 95 GLN A C 1
ATOM 779 O O . GLN A 1 95 ? -6.540 7.972 -2.730 1.00 60.16 95 GLN A O 1
ATOM 784 N N . LEU A 1 96 ? -4.378 7.864 -2.102 1.00 54.69 96 LEU A N 1
ATOM 785 C CA . LEU A 1 96 ? -3.868 7.355 -3.380 1.00 54.69 96 LEU A CA 1
ATOM 786 C C . LEU A 1 96 ? -4.322 5.907 -3.593 1.00 54.69 96 LEU A C 1
ATOM 788 O O . LEU A 1 96 ? -4.909 5.600 -4.629 1.00 54.69 96 LEU A O 1
ATOM 792 N N . GLU A 1 97 ? -4.182 5.049 -2.580 1.00 56.66 97 GLU A N 1
ATOM 793 C CA . GLU A 1 97 ? -4.696 3.673 -2.620 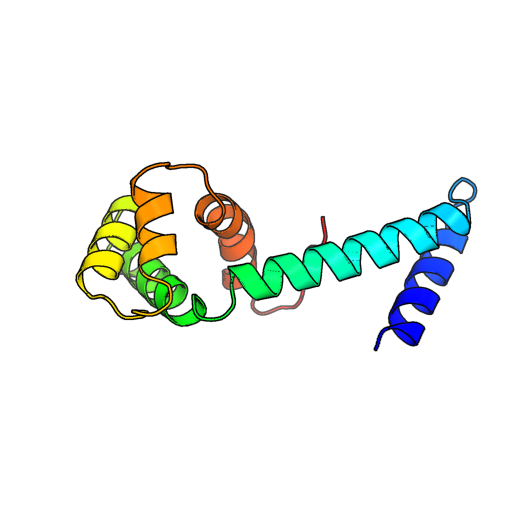1.00 56.66 97 GLU A CA 1
ATOM 794 C C . GLU A 1 97 ? -6.218 3.599 -2.753 1.00 56.66 97 GLU A C 1
ATOM 796 O O . GLU A 1 97 ? -6.742 2.639 -3.299 1.00 56.66 97 GLU A O 1
ATOM 801 N N . ARG A 1 98 ? -6.975 4.626 -2.361 1.00 55.34 98 ARG A N 1
ATOM 802 C CA . ARG A 1 98 ? -8.408 4.690 -2.674 1.00 55.34 98 ARG A CA 1
ATOM 803 C C . ARG A 1 98 ? -8.663 4.829 -4.179 1.00 55.34 98 ARG A C 1
ATOM 805 O O . ARG A 1 98 ? -9.639 4.270 -4.665 1.00 55.34 98 ARG A O 1
ATOM 812 N N . GLN A 1 99 ? -7.810 5.534 -4.927 1.00 49.69 99 GLN A N 1
ATOM 813 C CA . GLN A 1 99 ? -7.928 5.638 -6.389 1.00 49.69 99 GLN A CA 1
ATOM 814 C C . GLN A 1 99 ? -7.440 4.364 -7.094 1.00 49.69 99 GLN A C 1
ATOM 816 O O . GLN A 1 99 ? -8.065 3.920 -8.057 1.00 49.69 99 GLN A O 1
ATOM 821 N N . VAL A 1 100 ? -6.363 3.743 -6.600 1.00 45.31 100 VAL A N 1
ATOM 822 C CA . VAL A 1 100 ? -5.768 2.535 -7.207 1.00 45.31 100 VAL A CA 1
ATOM 823 C C . VAL A 1 100 ? -6.482 1.245 -6.767 1.00 45.31 100 VAL A C 1
ATOM 825 O O . VAL A 1 100 ? -6.726 0.347 -7.571 1.00 45.31 100 VAL A O 1
ATOM 828 N N . GLY A 1 101 ? -6.910 1.170 -5.511 1.00 44.28 101 GLY A N 1
ATOM 829 C CA . GLY A 1 101 ? -7.667 0.076 -4.901 1.00 44.28 101 GLY A CA 1
ATOM 830 C C . GLY A 1 101 ? -9.091 -0.059 -5.440 1.00 44.28 101 GLY A C 1
ATOM 831 O O . GLY A 1 101 ? -9.562 -1.180 -5.634 1.00 44.28 101 GLY A O 1
ATOM 832 N N . PHE A 1 102 ? -9.751 1.050 -5.807 1.00 35.69 102 PHE A N 1
ATOM 833 C CA . PHE A 1 102 ? -11.020 0.989 -6.550 1.00 35.69 102 PHE A CA 1
ATOM 834 C C . PHE A 1 102 ? -10.836 0.301 -7.913 1.00 35.69 102 PHE A C 1
ATOM 836 O O . PHE A 1 102 ? -11.699 -0.452 -8.361 1.00 35.69 102 PHE A O 1
ATOM 843 N N . PHE A 1 103 ? -9.671 0.484 -8.543 1.00 31.64 103 PHE A N 1
ATOM 844 C CA . PHE A 1 103 ? -9.299 -0.237 -9.760 1.00 31.64 103 PHE A CA 1
ATOM 845 C C . PHE A 1 103 ? -8.961 -1.713 -9.506 1.00 31.64 103 PHE A C 1
ATOM 847 O O . PHE A 1 103 ? -9.239 -2.550 -10.366 1.00 31.64 103 PHE A O 1
ATOM 854 N N . PHE A 1 104 ? -8.397 -2.046 -8.343 1.00 33.69 104 PHE A N 1
ATOM 855 C CA . PHE A 1 104 ? -8.037 -3.420 -7.983 1.00 33.69 104 PHE A CA 1
ATOM 856 C C . PHE A 1 104 ? -9.260 -4.288 -7.658 1.00 33.69 104 PHE A C 1
ATOM 858 O O . PHE A 1 104 ? -9.320 -5.443 -8.075 1.00 33.69 104 PHE A O 1
ATOM 865 N N . VAL A 1 105 ? -10.266 -3.733 -6.974 1.00 37.19 105 VAL A N 1
ATOM 866 C CA . VAL A 1 105 ? -11.470 -4.489 -6.586 1.00 37.19 105 VAL A CA 1
ATOM 867 C C . VAL A 1 105 ? -12.474 -4.612 -7.736 1.00 37.19 105 VAL A C 1
ATOM 869 O O . VAL A 1 105 ? -13.145 -5.634 -7.853 1.00 37.19 105 VAL A O 1
ATOM 872 N N . HIS A 1 106 ? -12.533 -3.645 -8.660 1.00 27.69 106 HIS A N 1
ATOM 873 C CA . HIS A 1 106 ? -13.439 -3.746 -9.811 1.00 27.69 106 HIS A CA 1
ATOM 874 C C . HIS A 1 106 ? -12.910 -4.641 -10.950 1.00 27.69 106 HIS A C 1
ATOM 876 O O . HIS A 1 106 ? -13.636 -4.944 -11.902 1.00 27.69 106 HIS A O 1
ATOM 882 N N . ARG A 1 107 ? -11.654 -5.099 -10.870 1.00 30.23 107 ARG A N 1
ATOM 883 C CA . ARG A 1 107 ? -11.062 -6.032 -11.832 1.00 30.23 107 ARG A CA 1
ATOM 884 C C . ARG A 1 107 ? -10.421 -7.216 -11.119 1.00 30.23 107 ARG A C 1
ATOM 886 O O . ARG A 1 107 ? -9.203 -7.291 -10.984 1.00 30.23 107 ARG A O 1
ATOM 893 N N . SER A 1 108 ? -11.219 -8.253 -10.884 1.00 33.75 108 SER A N 1
ATOM 894 C CA . SER A 1 108 ? -10.761 -9.651 -10.779 1.00 33.75 108 SER A CA 1
ATOM 895 C C . SER A 1 108 ? -10.090 -10.175 -12.068 1.00 33.75 108 SER A C 1
ATOM 897 O O . SER A 1 108 ? -10.157 -11.356 -12.384 1.00 33.75 108 SER A O 1
ATOM 899 N N . SER A 1 109 ? -9.436 -9.314 -12.845 1.00 31.88 109 SER A N 1
ATOM 900 C CA . SER A 1 109 ? -8.687 -9.679 -14.034 1.00 31.88 109 SER A CA 1
ATOM 901 C C . SER A 1 109 ? -7.538 -8.692 -14.202 1.00 31.88 109 SER A C 1
ATOM 903 O O . SER A 1 109 ? -7.712 -7.601 -14.741 1.00 31.88 109 SER A O 1
ATOM 905 N N . VAL A 1 110 ? -6.382 -9.104 -13.674 1.00 39.81 110 VAL A N 1
ATOM 906 C CA . VAL A 1 110 ? -5.014 -8.690 -14.015 1.00 39.81 110 VAL A CA 1
ATOM 907 C C . VAL A 1 110 ? -4.901 -7.305 -14.657 1.00 39.81 110 VAL A C 1
ATOM 909 O O . VAL A 1 110 ? -5.118 -7.151 -15.860 1.00 39.81 110 VAL A O 1
ATOM 912 N N . ARG A 1 111 ? -4.424 -6.325 -13.885 1.00 26.70 111 ARG A N 1
ATOM 913 C CA . ARG A 1 111 ? -3.518 -5.287 -14.393 1.00 26.70 111 ARG A CA 1
ATOM 914 C C . ARG A 1 111 ? -2.851 -4.550 -13.236 1.00 26.70 111 ARG A C 1
ATOM 916 O O . ARG A 1 111 ? -3.436 -3.680 -12.605 1.00 26.70 111 ARG A O 1
ATOM 923 N N . VAL A 1 112 ? -1.598 -4.928 -13.000 1.00 33.59 112 VAL A N 1
ATOM 924 C CA . VAL A 1 112 ? -0.594 -4.096 -12.337 1.00 33.59 112 VAL A CA 1
ATOM 925 C C . VAL A 1 112 ? -0.581 -2.745 -13.058 1.00 33.59 112 VAL A C 1
ATOM 927 O O . VAL A 1 112 ? -0.253 -2.703 -14.243 1.00 33.59 112 VAL A O 1
ATOM 930 N N . PHE A 1 113 ? -0.950 -1.664 -12.375 1.00 26.41 113 PHE A N 1
ATOM 931 C CA . PHE A 1 113 ? -0.662 -0.315 -12.851 1.00 26.41 113 PHE A CA 1
ATOM 932 C C . PHE A 1 113 ? 0.575 0.194 -12.121 1.00 26.41 113 PHE A C 1
ATOM 934 O O . PHE A 1 113 ? 0.551 0.538 -10.944 1.00 26.41 113 PHE A O 1
ATOM 941 N N . ILE A 1 114 ? 1.679 0.148 -12.859 1.00 29.20 114 ILE A N 1
ATOM 942 C CA . ILE A 1 114 ? 2.885 0.921 -12.608 1.00 29.20 114 ILE A CA 1
ATOM 943 C C . ILE A 1 114 ? 2.576 2.317 -13.153 1.00 29.20 114 ILE A C 1
ATOM 945 O O . ILE A 1 114 ? 2.327 2.445 -14.351 1.00 29.20 114 ILE A O 1
ATOM 949 N N . CYS A 1 115 ? 2.566 3.326 -12.289 1.00 30.00 115 CYS A N 1
ATOM 950 C CA . CYS A 1 115 ? 3.092 4.630 -12.684 1.00 30.00 115 CYS A CA 1
ATOM 951 C C . CYS A 1 115 ? 4.543 4.661 -12.228 1.00 30.00 115 CYS A C 1
ATOM 953 O O . CYS A 1 115 ? 4.751 4.371 -11.022 1.00 30.00 115 CYS A O 1
#

pLDDT: mean 73.74, std 18.26, range [26.41, 91.06]

Radius of gyration: 17.98 Å; chains: 1; bounding box: 43×26×48 Å

Organism: Aegilops tauschii subsp. strangulata (NCBI:txid200361)

Foldseek 3Di:
DLVVQLVVLQVVQVVDPPRDNVNSNVVSVVLVVVVVVVCVLCPQCPVVVVQLVCCCVVVVDDSLVSLVVSLVVCPRVVCSVVSVVCNVPPPDPVVVCVVVVVVVVVDPDDDDDDD

Secondary structure (DSSP, 8-state):
-HHHHHHHHHHHHTTSTT--HHHHHHHHHHHHHHHHHHHHHHTTTHHHHHHHHHHHHHH---HHHHHHHHHHH-S-GGGHHHHHHHHHSTTSHHHHHHHHHHHHHS-SS------